Protein AF-A0A819PHI2-F1 (afdb_monomer_lite)

pLDDT: mean 83.71, std 15.56, range [40.06, 97.75]

Sequence (75 aa):
STSNTSYSCICQSNYVGDQCERANPCLSSPCLNQGICQGYWNTTSAWFICLCVGPFTGIKCETSLLNPCGGLCMN

Secondary structure (DSSP, 8-state):
------------TTEESTTS-EE-GGGG----TTPEEEEEE-SS-EEEEEEPPTTEESTTS-EESS--TTS----

Foldseek 3Di:
DPPPPQQADDEDPQADDSVSPHGFPCVVVQAPPPWDWDWDDDPPDIDIATHADPPFDDRRSPDHPVCVVPDDDDD

Structure (mmCIF, N/CA/C/O backbone):
data_AF-A0A819PHI2-F1
#
_entry.id   AF-A0A819PHI2-F1
#
loop_
_atom_site.group_PDB
_atom_site.id
_atom_site.type_symbol
_atom_site.label_atom_id
_atom_site.label_alt_id
_atom_site.label_comp_id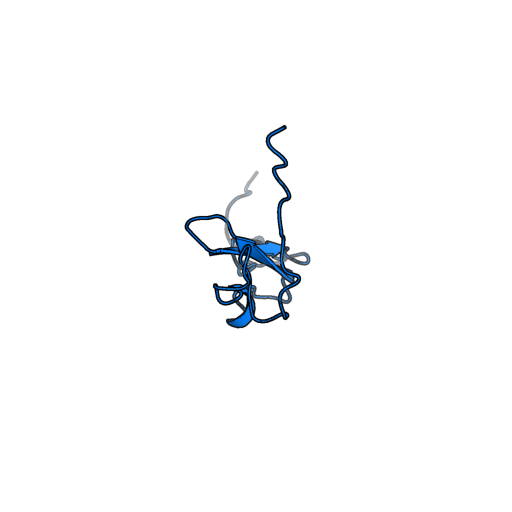
_atom_site.label_asym_id
_atom_site.label_entity_id
_atom_site.label_seq_id
_atom_site.pdbx_PDB_ins_code
_atom_site.Cartn_x
_atom_site.Cartn_y
_atom_site.Cartn_z
_atom_site.occupancy
_atom_site.B_iso_or_equiv
_atom_site.auth_seq_id
_atom_site.auth_comp_id
_atom_site.auth_asym_id
_atom_site.auth_atom_id
_atom_site.pdbx_PDB_model_num
ATOM 1 N N . SER A 1 1 ? 1.056 9.934 -36.281 1.00 40.06 1 SER A N 1
ATOM 2 C CA . SER A 1 1 ? 0.218 9.124 -35.381 1.00 40.06 1 SER A CA 1
ATOM 3 C C . SER A 1 1 ? 1.068 8.626 -34.231 1.00 40.06 1 SER A C 1
ATOM 5 O O . SER A 1 1 ? 1.796 7.659 -34.394 1.00 40.06 1 SER A O 1
ATOM 7 N N . THR A 1 2 ? 1.079 9.328 -33.101 1.00 47.34 2 THR A N 1
ATOM 8 C CA . THR A 1 2 ? 1.738 8.858 -31.876 1.00 47.34 2 THR A CA 1
ATOM 9 C C . THR A 1 2 ? 0.810 7.855 -31.202 1.00 47.34 2 THR A C 1
ATOM 11 O O . THR A 1 2 ? -0.020 8.215 -30.373 1.00 47.34 2 THR A O 1
ATOM 14 N N . SER A 1 3 ? 0.896 6.592 -31.620 1.00 51.91 3 SER A N 1
ATOM 15 C CA . SER A 1 3 ? 0.223 5.489 -30.936 1.00 51.91 3 SER A CA 1
ATOM 16 C C . SER A 1 3 ? 0.863 5.313 -29.563 1.00 51.91 3 SER A C 1
ATOM 18 O O . SER A 1 3 ? 1.876 4.635 -29.425 1.00 51.91 3 SER A O 1
ATOM 20 N N . ASN A 1 4 ? 0.293 5.954 -28.547 1.00 56.62 4 ASN A N 1
ATOM 21 C CA . ASN A 1 4 ? 0.601 5.663 -27.155 1.00 56.62 4 ASN A CA 1
ATOM 22 C C . ASN A 1 4 ? -0.130 4.365 -26.784 1.00 56.62 4 ASN A C 1
ATOM 24 O O . ASN A 1 4 ? -1.189 4.371 -26.164 1.00 56.62 4 ASN A O 1
ATOM 28 N N . THR A 1 5 ? 0.375 3.242 -27.292 1.00 55.94 5 THR A N 1
ATOM 29 C CA . THR A 1 5 ? -0.036 1.918 -26.836 1.00 55.94 5 THR A CA 1
ATOM 30 C C . THR A 1 5 ? 0.512 1.766 -25.425 1.00 55.94 5 THR A C 1
ATOM 32 O O . THR A 1 5 ? 1.690 1.444 -25.270 1.00 55.94 5 THR A O 1
ATOM 35 N N . SER A 1 6 ? -0.296 2.034 -24.396 1.00 62.81 6 SER A N 1
ATOM 36 C CA . SER A 1 6 ? 0.084 1.668 -23.033 1.00 62.81 6 SER A CA 1
ATOM 37 C C . SER A 1 6 ? 0.165 0.143 -22.982 1.00 62.81 6 SER A C 1
ATOM 39 O O . SER A 1 6 ? -0.849 -0.547 -22.873 1.00 62.81 6 SER A O 1
ATOM 41 N N . TYR A 1 7 ? 1.365 -0.395 -23.161 1.00 65.88 7 TYR A N 1
ATOM 42 C CA . TYR A 1 7 ? 1.638 -1.803 -22.946 1.00 65.88 7 TYR A CA 1
ATOM 43 C C . TYR A 1 7 ? 1.657 -2.010 -21.432 1.00 65.88 7 TYR A C 1
ATOM 45 O O . TYR A 1 7 ? 2.668 -1.756 -20.786 1.00 65.88 7 TYR A O 1
ATOM 53 N N . SER A 1 8 ? 0.509 -2.363 -20.856 1.00 66.81 8 SER A N 1
ATOM 54 C CA . SER A 1 8 ? 0.423 -2.759 -19.455 1.00 66.81 8 SER A CA 1
ATOM 55 C C . SER A 1 8 ? 0.575 -4.274 -19.361 1.00 66.81 8 SER A C 1
ATOM 57 O O . SER A 1 8 ? -0.195 -5.037 -19.948 1.00 66.81 8 SER A O 1
ATOM 59 N N . CYS A 1 9 ? 1.589 -4.725 -18.628 1.00 79.25 9 CYS A N 1
ATOM 60 C CA . CYS A 1 9 ? 1.723 -6.133 -18.285 1.00 79.25 9 CYS A CA 1
ATOM 61 C C . CYS A 1 9 ? 0.682 -6.525 -17.227 1.00 79.25 9 CYS A C 1
ATOM 63 O O . CYS A 1 9 ? 0.442 -5.792 -16.268 1.00 79.25 9 CYS A O 1
ATOM 65 N N . ILE A 1 10 ? 0.101 -7.722 -17.358 1.00 83.44 10 ILE A N 1
ATOM 66 C CA . ILE A 1 10 ? -0.632 -8.346 -16.251 1.00 83.44 10 ILE A CA 1
ATOM 67 C C . ILE A 1 10 ? 0.405 -8.975 -15.324 1.00 83.44 10 ILE A C 1
ATOM 69 O O . ILE A 1 10 ? 1.038 -9.973 -15.672 1.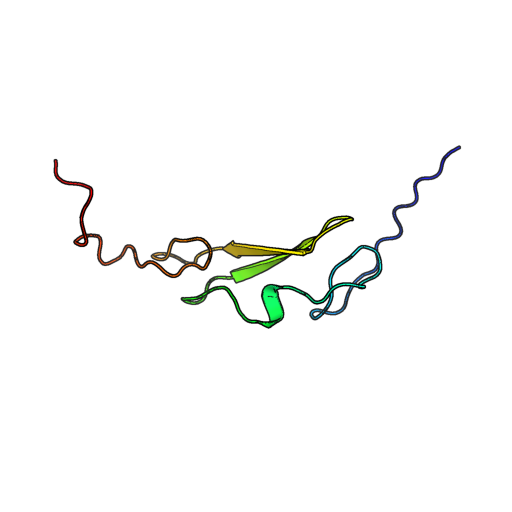00 83.44 10 ILE A O 1
ATOM 73 N N . CYS A 1 11 ? 0.590 -8.383 -14.149 1.00 86.50 11 CYS A N 1
ATOM 74 C CA . CYS A 1 11 ? 1.551 -8.870 -13.171 1.00 86.50 11 CYS A CA 1
ATOM 75 C C . CYS A 1 11 ? 1.012 -10.050 -12.366 1.00 86.50 11 CYS A C 1
ATOM 77 O O . CYS A 1 11 ? -0.178 -10.139 -12.062 1.00 86.50 11 CYS A O 1
ATOM 79 N N . GLN A 1 12 ? 1.918 -10.949 -11.975 1.00 86.94 12 GLN A N 1
ATOM 80 C CA . GLN A 1 12 ? 1.637 -11.909 -10.910 1.00 86.94 12 GLN A CA 1
ATOM 81 C C . GLN A 1 12 ? 1.344 -11.158 -9.609 1.00 86.94 12 GLN A C 1
ATOM 83 O O . GLN A 1 12 ? 1.857 -10.062 -9.396 1.00 86.94 12 GLN A O 1
ATOM 88 N N . SER A 1 13 ? 0.599 -11.784 -8.698 1.00 84.31 13 SER A N 1
ATOM 89 C CA . SER A 1 13 ? 0.139 -11.188 -7.434 1.00 84.31 13 SER A CA 1
ATOM 90 C C . SER A 1 13 ? 1.248 -10.542 -6.591 1.00 84.31 13 SER A C 1
ATOM 92 O O . SER A 1 13 ? 0.981 -9.660 -5.777 1.00 84.31 13 SER A O 1
ATOM 94 N N . ASN A 1 14 ? 2.493 -10.973 -6.792 1.00 91.69 14 ASN A N 1
ATOM 95 C CA . ASN A 1 14 ? 3.665 -10.549 -6.037 1.00 91.69 14 ASN A CA 1
ATOM 96 C C . ASN A 1 14 ? 4.348 -9.293 -6.601 1.00 91.69 14 ASN A C 1
ATOM 98 O O . ASN A 1 14 ? 5.250 -8.765 -5.953 1.00 91.69 14 ASN A O 1
ATOM 102 N N . TYR A 1 15 ? 3.939 -8.806 -7.774 1.00 92.62 15 TYR A N 1
ATOM 103 C CA . TYR A 1 15 ? 4.586 -7.691 -8.463 1.00 92.62 15 TYR A CA 1
ATOM 104 C C . TYR A 1 15 ? 3.584 -6.640 -8.944 1.00 92.62 15 TYR A C 1
ATOM 106 O O . TYR A 1 15 ? 2.406 -6.917 -9.153 1.00 92.62 15 TYR A O 1
ATOM 114 N N . VAL A 1 16 ? 4.082 -5.421 -9.107 1.00 90.69 16 VAL A N 1
ATOM 115 C CA . VAL A 1 16 ? 3.387 -4.228 -9.595 1.00 90.69 16 VAL A CA 1
ATOM 116 C C . VAL A 1 16 ? 4.339 -3.421 -10.486 1.00 90.69 16 VAL A C 1
ATOM 118 O O . VAL A 1 16 ? 5.544 -3.680 -10.492 1.00 90.69 16 VAL A O 1
ATOM 121 N N . GLY A 1 17 ? 3.830 -2.444 -11.233 1.00 89.00 17 GLY A N 1
ATOM 122 C CA . GLY A 1 17 ? 4.614 -1.698 -12.226 1.00 89.00 17 GLY A CA 1
ATOM 123 C C . GLY A 1 17 ? 4.105 -1.927 -13.645 1.00 89.00 17 GLY A C 1
ATOM 124 O O . GLY A 1 17 ? 3.412 -2.909 -13.906 1.00 89.00 17 GLY A O 1
ATOM 125 N N . ASP A 1 18 ? 4.466 -1.040 -14.570 1.00 88.00 18 ASP A N 1
ATOM 126 C CA . ASP A 1 18 ? 4.091 -1.187 -15.985 1.00 88.00 18 ASP A CA 1
ATOM 127 C C . ASP A 1 18 ? 4.731 -2.440 -16.607 1.00 88.00 18 ASP A C 1
ATOM 129 O O . ASP A 1 18 ? 4.164 -3.050 -17.516 1.00 88.00 18 ASP A O 1
ATOM 133 N N . GLN A 1 19 ? 5.884 -2.860 -16.072 1.00 88.62 19 GLN A N 1
ATOM 134 C CA . GLN A 1 19 ? 6.625 -4.056 -16.472 1.00 88.62 19 GLN A CA 1
ATOM 135 C C . GLN A 1 19 ? 6.760 -5.078 -15.332 1.00 88.62 19 GLN A C 1
ATOM 137 O O . GLN A 1 19 ? 7.583 -5.989 -15.420 1.00 88.62 19 GLN A O 1
ATOM 142 N N . CYS A 1 20 ? 5.952 -4.959 -14.273 1.00 90.31 20 CYS A N 1
ATOM 143 C CA . CYS A 1 20 ? 6.017 -5.827 -13.091 1.00 90.31 20 CYS A CA 1
ATOM 144 C C . CYS A 1 20 ? 7.377 -5.798 -12.374 1.00 90.31 20 CYS A C 1
ATOM 146 O O . CYS A 1 20 ? 7.812 -6.787 -11.787 1.00 90.31 20 CYS A O 1
ATOM 148 N N . GLU A 1 21 ? 8.064 -4.662 -12.431 1.00 90.56 21 GLU A N 1
ATOM 149 C CA . GLU A 1 21 ? 9.431 -4.497 -11.946 1.00 90.56 21 GLU A CA 1
ATOM 150 C C . GLU A 1 21 ? 9.530 -4.224 -10.436 1.00 90.56 21 GLU A C 1
ATOM 152 O O . GLU A 1 21 ? 10.621 -4.238 -9.864 1.00 90.56 21 GLU A O 1
ATOM 157 N N . ARG A 1 22 ? 8.399 -3.984 -9.763 1.00 90.38 22 ARG A N 1
ATOM 158 C CA . ARG A 1 22 ? 8.338 -3.631 -8.338 1.00 90.38 22 ARG A CA 1
ATOM 159 C C . ARG A 1 22 ? 7.629 -4.721 -7.554 1.00 90.38 22 ARG A C 1
ATOM 161 O O . ARG A 1 22 ? 6.631 -5.266 -8.007 1.00 90.38 22 ARG A O 1
ATOM 168 N N . ALA A 1 23 ? 8.100 -5.008 -6.345 1.00 93.25 23 ALA A N 1
ATOM 169 C CA . ALA A 1 23 ? 7.392 -5.917 -5.450 1.00 93.25 23 ALA A CA 1
ATOM 170 C C . ALA A 1 23 ? 6.049 -5.307 -5.019 1.00 93.25 23 ALA A C 1
ATOM 172 O O . ALA A 1 23 ? 5.973 -4.115 -4.711 1.00 93.25 23 ALA A O 1
ATOM 173 N N . ASN A 1 24 ? 4.999 -6.128 -4.969 1.00 93.75 24 ASN A N 1
ATOM 174 C CA . ASN A 1 24 ? 3.697 -5.697 -4.480 1.00 93.75 24 ASN A CA 1
ATOM 175 C C . ASN A 1 24 ? 3.817 -5.325 -2.988 1.00 93.75 24 ASN A C 1
ATOM 177 O O . ASN A 1 24 ? 4.141 -6.190 -2.168 1.00 93.75 24 ASN A O 1
ATOM 181 N N . PRO A 1 25 ? 3.527 -4.069 -2.602 1.00 95.00 25 PRO A N 1
ATOM 182 C CA . PRO A 1 25 ? 3.659 -3.620 -1.217 1.00 95.00 25 PRO A CA 1
ATOM 183 C C . PRO A 1 25 ? 2.704 -4.338 -0.249 1.00 95.00 25 PRO A C 1
ATOM 185 O O . PRO A 1 25 ? 2.919 -4.306 0.962 1.00 95.00 25 PRO A O 1
ATOM 188 N N . CYS A 1 26 ? 1.687 -5.036 -0.759 1.00 96.12 26 CYS A N 1
ATOM 189 C CA . CYS A 1 26 ? 0.795 -5.865 0.043 1.00 96.12 26 CYS A CA 1
ATOM 190 C C . CYS A 1 26 ? 1.402 -7.196 0.505 1.00 96.12 26 CYS A C 1
ATOM 192 O O . CYS A 1 26 ? 0.841 -7.813 1.408 1.00 96.12 26 CYS A O 1
ATOM 194 N N . LEU A 1 27 ? 2.540 -7.639 -0.046 1.00 95.00 27 LEU A N 1
ATOM 195 C CA . LEU A 1 27 ? 3.172 -8.908 0.351 1.00 95.00 27 LEU A CA 1
ATOM 196 C C . LEU A 1 27 ? 3.568 -8.945 1.827 1.00 95.00 27 LEU A C 1
ATOM 198 O O . LEU A 1 27 ? 3.457 -9.983 2.474 1.00 95.00 27 LEU A O 1
ATOM 202 N N . SER A 1 28 ? 3.961 -7.801 2.382 1.00 94.31 28 SER A N 1
ATOM 203 C CA . SER A 1 28 ? 4.296 -7.675 3.803 1.00 94.31 28 SER A CA 1
ATOM 204 C C . SER A 1 28 ? 3.067 -7.672 4.719 1.00 94.31 28 SER A C 1
ATOM 206 O O . SER A 1 28 ? 3.218 -7.460 5.918 1.00 94.31 28 SER A O 1
ATOM 208 N N . SER A 1 29 ? 1.860 -7.866 4.171 1.00 94.62 29 SER A N 1
ATOM 209 C CA . SER A 1 29 ? 0.580 -7.822 4.890 1.00 94.62 29 SER A CA 1
ATOM 210 C C . SER A 1 29 ? 0.447 -6.585 5.795 1.00 94.62 29 SER A C 1
ATOM 212 O O . SER A 1 29 ? 0.281 -6.715 7.007 1.00 94.62 29 SER A O 1
ATOM 214 N N . PRO A 1 30 ? 0.552 -5.360 5.239 1.00 96.31 30 PRO A N 1
ATOM 215 C CA . PRO A 1 30 ? 0.609 -4.146 6.049 1.00 96.31 30 PRO A CA 1
ATOM 216 C C . PRO A 1 30 ? -0.730 -3.773 6.701 1.00 96.31 30 PRO A C 1
ATOM 218 O O . PRO A 1 30 ? -0.724 -3.014 7.668 1.00 96.31 30 PRO A O 1
ATOM 221 N N . CYS A 1 31 ? -1.855 -4.266 6.175 1.00 97.50 31 CYS A N 1
ATOM 222 C CA . CYS A 1 31 ? -3.190 -3.991 6.698 1.00 97.50 31 CYS A CA 1
ATOM 223 C C . CYS A 1 31 ? -3.527 -4.945 7.846 1.00 97.50 31 CYS A C 1
ATOM 225 O O . CYS A 1 31 ? -3.510 -6.164 7.683 1.00 97.50 31 CYS A O 1
ATOM 227 N N . LEU A 1 32 ? -3.850 -4.382 9.004 1.00 95.56 32 LEU A N 1
ATOM 228 C CA . LEU A 1 32 ? -4.248 -5.098 10.207 1.00 95.56 32 LEU A CA 1
ATOM 229 C C . LEU A 1 32 ? -5.762 -5.329 10.233 1.00 95.56 32 LEU A C 1
ATOM 231 O O . LEU A 1 32 ? -6.505 -4.824 9.392 1.00 95.56 32 LEU A O 1
ATOM 235 N N . ASN A 1 33 ? -6.216 -6.112 11.214 1.00 94.50 33 ASN A N 1
ATOM 236 C CA . ASN A 1 33 ? -7.636 -6.311 11.517 1.00 94.50 33 ASN A CA 1
ATOM 237 C C . ASN A 1 33 ? -8.494 -6.714 10.302 1.00 94.5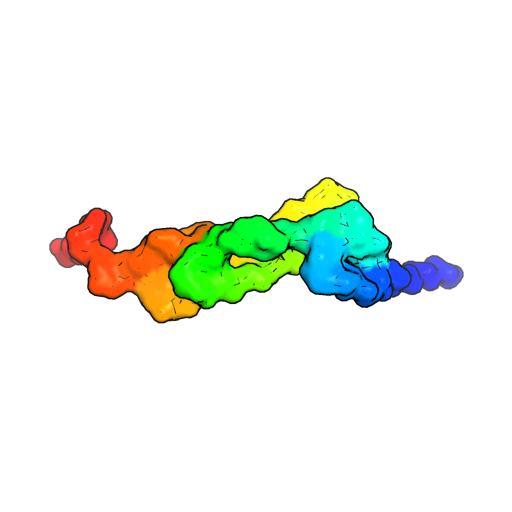0 33 ASN A C 1
ATOM 239 O O . ASN A 1 33 ? -9.613 -6.238 10.134 1.00 94.50 33 ASN A O 1
ATOM 243 N N . GLN A 1 34 ? -7.965 -7.613 9.463 1.00 93.94 34 GLN A N 1
ATOM 244 C CA . GLN A 1 34 ? -8.629 -8.106 8.246 1.00 93.94 34 GLN A CA 1
ATOM 245 C C . GLN A 1 34 ? -8.886 -7.013 7.190 1.00 93.94 34 GLN A C 1
ATOM 247 O O . GLN A 1 34 ? -9.737 -7.180 6.317 1.00 93.94 34 GLN A O 1
ATOM 252 N N . GLY A 1 35 ? -8.145 -5.901 7.242 1.00 95.62 35 GLY A N 1
ATOM 253 C CA . GLY A 1 35 ? -8.168 -4.882 6.199 1.00 95.62 35 GLY A CA 1
ATOM 254 C C . GLY A 1 35 ? -7.720 -5.443 4.847 1.00 95.62 35 GLY A C 1
ATOM 255 O O . GLY A 1 35 ? -6.766 -6.218 4.759 1.00 95.62 35 GLY A O 1
ATOM 256 N N . ILE A 1 36 ? -8.402 -5.034 3.779 1.00 96.12 36 ILE A N 1
ATOM 257 C CA . ILE A 1 36 ? -8.085 -5.462 2.415 1.00 96.12 36 ILE A CA 1
ATOM 258 C C . ILE A 1 36 ? -6.962 -4.571 1.888 1.00 96.12 36 ILE A C 1
ATOM 260 O O . ILE A 1 36 ? -7.129 -3.356 1.778 1.00 96.12 36 ILE A O 1
ATOM 264 N N . CYS A 1 37 ? -5.820 -5.169 1.554 1.00 96.44 37 CYS A N 1
ATOM 265 C CA . CYS A 1 37 ? -4.693 -4.442 0.981 1.00 96.44 37 CYS A CA 1
ATOM 266 C C . CYS A 1 37 ? -4.829 -4.301 -0.536 1.00 96.44 37 CYS A C 1
ATOM 268 O O . CYS A 1 37 ? -5.050 -5.286 -1.241 1.00 96.44 37 CYS A O 1
ATOM 270 N N . GLN A 1 38 ? -4.628 -3.085 -1.037 1.00 94.81 38 GLN A N 1
ATOM 271 C CA . GLN A 1 38 ? -4.543 -2.783 -2.461 1.00 94.81 38 GLN A CA 1
ATOM 272 C C . GLN A 1 38 ? -3.196 -2.132 -2.774 1.00 94.81 38 GLN A C 1
ATOM 274 O O . GLN A 1 38 ? -2.858 -1.083 -2.223 1.00 94.81 38 GLN A O 1
ATOM 279 N N . GLY A 1 39 ? -2.416 -2.775 -3.644 1.00 92.69 39 GLY A N 1
ATOM 280 C CA . GLY A 1 39 ? -1.130 -2.268 -4.113 1.00 92.69 39 GLY A CA 1
ATOM 281 C C . GLY A 1 39 ? -1.311 -1.323 -5.297 1.00 92.69 39 GLY A C 1
ATOM 282 O O . GLY A 1 39 ? -2.049 -1.624 -6.230 1.00 92.69 39 GLY A O 1
ATOM 283 N N . TYR A 1 40 ? -0.607 -0.199 -5.260 1.00 91.94 40 TYR A N 1
ATOM 284 C CA . TYR A 1 40 ? -0.598 0.836 -6.285 1.00 91.94 40 TYR A CA 1
ATOM 285 C C . TYR A 1 40 ? 0.833 1.193 -6.666 1.00 91.94 40 TYR A C 1
ATOM 287 O O . TYR A 1 40 ? 1.782 0.983 -5.905 1.00 91.94 40 TYR A O 1
ATOM 295 N N . TRP A 1 41 ? 0.988 1.740 -7.864 1.00 93.75 41 TRP A N 1
ATOM 296 C CA . TRP A 1 41 ? 2.279 2.151 -8.380 1.00 93.75 41 TRP A CA 1
ATOM 297 C C . TRP A 1 41 ? 2.143 3.309 -9.358 1.00 93.75 41 TRP A C 1
ATOM 299 O O . TRP A 1 41 ? 1.086 3.561 -9.936 1.00 93.75 41 TRP A O 1
ATOM 309 N N . ASN A 1 42 ? 3.25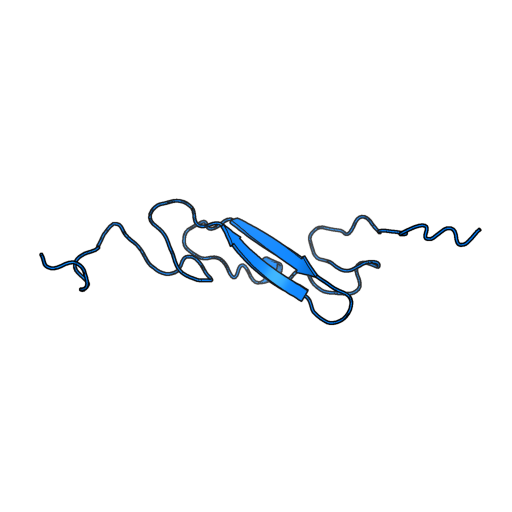5 4.007 -9.534 1.00 90.56 42 ASN A N 1
ATOM 310 C CA . ASN A 1 42 ? 3.488 4.934 -10.624 1.00 90.56 42 ASN A CA 1
ATOM 311 C C . ASN A 1 42 ? 4.921 4.744 -11.141 1.00 90.56 42 ASN A C 1
ATOM 313 O O . ASN A 1 42 ? 5.636 3.824 -10.736 1.00 90.56 42 ASN A O 1
ATOM 317 N N . THR A 1 43 ? 5.356 5.647 -12.014 1.00 86.06 43 THR A N 1
ATOM 318 C CA . THR A 1 43 ? 6.687 5.627 -12.630 1.00 86.06 43 THR A CA 1
ATOM 319 C C . THR A 1 43 ? 7.848 5.711 -11.635 1.00 86.06 43 THR A C 1
ATOM 321 O O . THR A 1 43 ? 8.951 5.286 -11.972 1.00 86.06 43 THR A O 1
ATOM 324 N N . THR A 1 44 ? 7.635 6.197 -10.407 1.00 88.12 44 THR A N 1
ATOM 325 C CA . THR A 1 44 ? 8.707 6.448 -9.428 1.00 88.12 44 THR A CA 1
ATOM 326 C C . THR A 1 44 ? 8.607 5.560 -8.188 1.00 88.12 44 THR A C 1
ATOM 328 O O . THR A 1 44 ? 9.631 5.049 -7.736 1.00 88.12 44 THR A O 1
ATOM 331 N N . SER A 1 45 ? 7.405 5.259 -7.687 1.00 91.69 45 SER A N 1
ATOM 332 C CA . SER A 1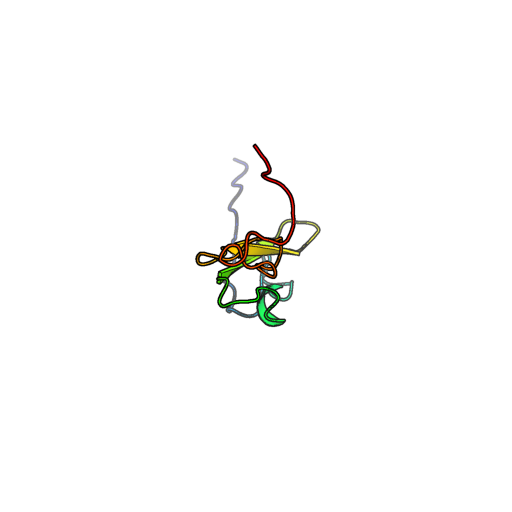 45 ? 7.194 4.554 -6.412 1.00 91.69 45 SER A CA 1
ATOM 333 C C . SER A 1 45 ? 6.032 3.554 -6.457 1.00 91.69 45 SER A C 1
ATOM 335 O O . SER A 1 45 ? 5.106 3.693 -7.252 1.00 91.69 45 SER A O 1
ATOM 337 N N . ALA A 1 46 ? 6.070 2.561 -5.562 1.00 93.12 46 ALA A N 1
ATOM 338 C CA . ALA A 1 46 ? 4.933 1.699 -5.233 1.00 93.12 46 ALA A CA 1
ATOM 339 C C . ALA A 1 46 ? 4.470 1.979 -3.796 1.00 93.12 46 ALA A C 1
ATOM 341 O O . ALA A 1 46 ? 5.295 2.227 -2.916 1.00 93.12 46 ALA A O 1
ATOM 342 N N . TRP A 1 47 ? 3.162 1.953 -3.559 1.00 95.19 47 TRP A N 1
ATOM 343 C CA . TRP A 1 47 ? 2.545 2.176 -2.250 1.00 95.19 47 TRP A CA 1
ATOM 344 C C . TRP A 1 47 ? 1.299 1.307 -2.096 1.00 95.19 47 TRP A C 1
ATOM 346 O O . TRP A 1 47 ? 0.825 0.709 -3.057 1.00 95.19 47 TRP A O 1
ATOM 356 N N . PHE A 1 48 ? 0.765 1.212 -0.883 1.00 95.81 48 PHE A N 1
ATOM 357 C CA . PHE A 1 48 ? -0.450 0.448 -0.612 1.00 95.81 48 PHE A CA 1
ATOM 358 C C . PHE A 1 48 ? -1.530 1.335 0.001 1.00 95.81 48 PHE A C 1
ATOM 360 O O . PHE A 1 48 ? -1.238 2.374 0.595 1.00 95.81 48 PHE A O 1
ATOM 367 N N . ILE A 1 49 ? -2.776 0.892 -0.130 1.00 96.56 49 ILE A N 1
ATOM 368 C CA . ILE A 1 49 ? -3.935 1.425 0.581 1.00 96.56 49 ILE A CA 1
ATOM 369 C C . ILE A 1 49 ? -4.610 0.259 1.302 1.00 96.56 49 ILE A C 1
ATOM 371 O O . ILE A 1 49 ? -4.738 -0.830 0.739 1.00 96.56 49 ILE A O 1
ATOM 375 N N . CYS A 1 50 ? -5.032 0.485 2.545 1.00 97.75 50 CYS A N 1
ATOM 376 C CA . CYS A 1 50 ? -5.830 -0.470 3.304 1.00 97.75 50 CYS A CA 1
ATOM 377 C C . CYS A 1 50 ? -7.297 -0.047 3.304 1.00 97.75 50 CYS A C 1
ATOM 379 O O . CYS A 1 50 ? -7.636 1.037 3.777 1.00 97.75 50 CYS A O 1
ATOM 381 N N . LEU A 1 51 ? -8.175 -0.914 2.802 1.00 96.62 51 LEU A N 1
ATOM 382 C CA . LEU A 1 51 ? -9.615 -0.770 2.974 1.00 96.62 51 LEU A CA 1
ATOM 383 C C . LEU A 1 51 ? -10.010 -1.454 4.279 1.00 96.62 51 LEU A C 1
ATOM 385 O O . LEU A 1 51 ? -9.969 -2.683 4.392 1.00 96.62 51 LEU A O 1
ATOM 389 N N . CYS A 1 52 ? -10.361 -0.651 5.276 1.00 94.81 52 CYS A N 1
ATOM 390 C CA . CYS A 1 52 ? -10.703 -1.167 6.590 1.00 94.81 52 CYS A CA 1
ATOM 391 C C . CYS A 1 52 ? -12.101 -1.776 6.594 1.00 94.81 52 CYS A C 1
ATOM 393 O O . CYS A 1 52 ? -13.082 -1.135 6.219 1.00 94.81 52 CYS A O 1
ATOM 395 N N . VAL A 1 53 ? -12.185 -3.022 7.056 1.00 92.50 53 VAL A N 1
ATOM 396 C CA . VAL A 1 53 ? -13.460 -3.653 7.389 1.00 92.50 53 VAL A CA 1
ATOM 397 C C . VAL A 1 53 ? -13.910 -3.069 8.731 1.00 92.50 53 VAL A C 1
ATOM 399 O O . VAL A 1 53 ? -13.101 -2.922 9.646 1.00 92.50 53 VAL A O 1
ATOM 402 N N . GLY A 1 54 ? -15.173 -2.653 8.853 1.00 85.25 54 GLY A N 1
ATOM 403 C CA . GLY A 1 54 ? -15.672 -2.050 10.093 1.00 85.25 54 GLY A CA 1
ATOM 404 C C . GLY A 1 54 ? -15.492 -2.997 11.288 1.00 85.25 54 GLY A C 1
ATOM 405 O O . GLY A 1 54 ? -15.621 -4.210 11.113 1.00 85.25 54 GLY A O 1
ATOM 406 N N . PRO A 1 55 ? -15.206 -2.497 12.503 1.00 88.69 55 PRO A N 1
ATOM 407 C CA . PRO A 1 55 ? -15.136 -1.106 12.974 1.00 88.69 55 PRO A CA 1
ATOM 408 C C . PRO A 1 55 ? -13.701 -0.532 13.010 1.00 88.69 55 PRO A C 1
ATOM 410 O O . PRO A 1 55 ? -13.345 0.135 13.978 1.00 88.69 55 PRO A O 1
ATOM 413 N N . PHE A 1 56 ? -12.836 -0.828 12.040 1.00 91.25 56 PHE A N 1
ATOM 414 C CA . PHE A 1 56 ? -11.427 -0.415 12.107 1.00 91.25 56 PHE A CA 1
ATOM 415 C C . PHE A 1 56 ? -11.120 0.844 11.277 1.00 91.25 56 PHE A C 1
ATOM 417 O O . PHE A 1 56 ? -11.779 1.118 10.277 1.00 91.25 56 PHE A O 1
ATOM 424 N N . THR A 1 57 ? -10.116 1.617 11.696 1.00 91.62 57 THR A N 1
ATOM 425 C CA . THR A 1 57 ? -9.621 2.832 11.026 1.00 91.62 57 THR A CA 1
ATOM 426 C C . THR A 1 57 ? -8.099 2.968 11.169 1.00 91.62 57 THR A C 1
ATOM 428 O O . THR A 1 57 ? -7.465 2.179 11.868 1.00 91.62 57 THR A O 1
ATOM 431 N N . GLY A 1 58 ? -7.508 3.972 10.520 1.00 92.56 58 GLY A N 1
ATOM 432 C CA . GLY A 1 58 ? -6.060 4.190 10.433 1.00 92.56 58 GLY A CA 1
ATOM 433 C C . GLY A 1 58 ? -5.482 3.761 9.083 1.00 92.56 58 GLY A C 1
ATOM 434 O O . GLY A 1 58 ? -6.149 3.092 8.294 1.00 92.56 58 GLY A O 1
ATOM 435 N N . ILE A 1 59 ? -4.234 4.152 8.801 1.00 95.00 59 ILE A N 1
ATOM 436 C CA . ILE A 1 59 ? -3.566 3.865 7.511 1.00 95.00 59 ILE A CA 1
ATOM 437 C C . ILE A 1 59 ? -3.425 2.355 7.292 1.00 95.00 59 ILE A C 1
ATOM 439 O O . ILE A 1 59 ? -3.439 1.879 6.158 1.00 95.00 59 ILE A O 1
ATOM 443 N N . LYS A 1 60 ? -3.297 1.602 8.384 1.00 96.19 60 LYS A N 1
ATOM 444 C CA . LYS A 1 60 ? -3.165 0.150 8.410 1.00 96.19 60 LYS A CA 1
ATOM 445 C C . LYS A 1 60 ? -4.367 -0.516 9.071 1.00 96.19 60 LYS A C 1
ATOM 447 O O . LYS A 1 60 ? -4.273 -1.689 9.411 1.00 96.19 60 LYS A O 1
ATOM 452 N N . CYS A 1 61 ? -5.486 0.185 9.253 1.00 95.94 61 CYS A N 1
ATOM 453 C CA . CYS A 1 61 ? -6.653 -0.326 9.977 1.00 95.94 61 CYS A CA 1
ATOM 454 C C . CYS A 1 61 ? -6.327 -0.782 11.410 1.00 95.94 61 CYS A C 1
ATOM 456 O O . CYS A 1 61 ? -6.907 -1.737 11.918 1.00 95.94 61 CYS A O 1
ATOM 458 N N . GLU A 1 62 ? -5.361 -0.132 12.054 1.00 94.25 62 GLU A N 1
ATOM 459 C CA . GLU A 1 62 ? -4.820 -0.483 13.366 1.00 94.25 62 GLU A CA 1
ATOM 460 C C . GLU A 1 62 ? -5.727 -0.083 14.540 1.00 94.25 62 GLU A C 1
ATOM 462 O O . GLU A 1 62 ? -5.621 -0.65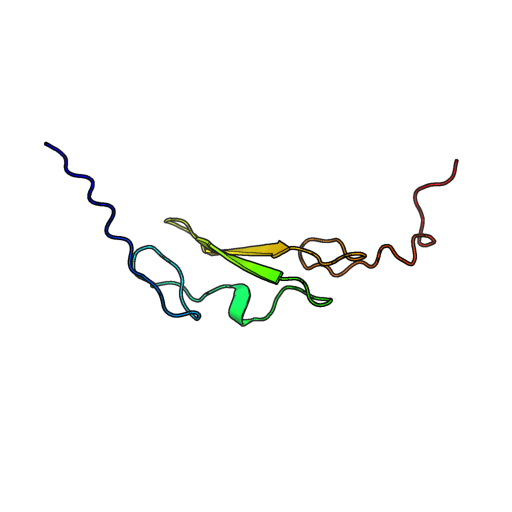4 15.625 1.00 94.25 62 GLU A O 1
ATOM 467 N N . THR A 1 63 ? -6.640 0.864 14.328 1.00 90.19 63 THR A N 1
ATOM 468 C CA . THR A 1 63 ? -7.452 1.476 15.385 1.00 90.19 63 THR A CA 1
ATOM 469 C C . THR A 1 63 ? -8.867 0.913 15.377 1.00 90.19 63 THR A C 1
ATOM 471 O O . THR A 1 63 ? -9.540 0.954 14.353 1.00 90.19 63 THR A O 1
ATOM 474 N N . SER A 1 64 ? -9.357 0.427 16.522 1.00 88.44 64 SER A N 1
ATOM 475 C CA . SER A 1 64 ? -10.741 -0.045 16.681 1.00 88.44 64 SER A CA 1
ATOM 476 C C . SER A 1 64 ? -11.678 1.074 17.140 1.00 88.44 64 SER A C 1
ATOM 478 O O . SER A 1 64 ? -11.409 1.744 18.134 1.00 88.44 64 SER A O 1
ATOM 480 N N . LEU A 1 65 ? -12.811 1.228 16.453 1.00 80.19 65 LEU A N 1
ATOM 481 C CA . LEU A 1 65 ? -13.878 2.185 16.765 1.00 80.19 65 LEU A CA 1
ATOM 482 C C . LEU A 1 65 ? -14.970 1.605 17.675 1.00 80.19 65 LEU A C 1
ATOM 484 O O . LEU A 1 65 ? -15.803 2.361 18.161 1.00 80.19 65 LEU A O 1
ATOM 488 N N . LEU A 1 66 ? -14.971 0.291 17.949 1.00 72.56 66 LEU A N 1
ATOM 489 C CA . LEU A 1 66 ? -15.895 -0.320 18.925 1.00 72.56 66 LEU A CA 1
ATOM 490 C C . LEU A 1 66 ? -15.507 -0.029 20.382 1.00 72.56 66 LEU A C 1
ATOM 492 O O . LEU A 1 66 ? -16.215 -0.436 21.299 1.00 72.56 66 LEU A O 1
ATOM 496 N N . ASN A 1 67 ? -14.419 0.713 20.603 1.00 62.75 67 ASN A N 1
ATOM 497 C CA . ASN A 1 67 ? -14.086 1.273 21.905 1.00 62.75 67 ASN A CA 1
ATOM 498 C C . ASN A 1 67 ? -13.787 2.783 21.783 1.00 62.75 67 ASN A C 1
ATOM 500 O O . ASN A 1 67 ? -12.637 3.203 21.895 1.00 62.75 67 ASN A O 1
ATOM 504 N N . PRO A 1 68 ? -14.811 3.619 21.520 1.00 57.94 68 PRO A N 1
ATOM 505 C CA . PRO A 1 68 ? -14.648 5.065 21.356 1.00 57.94 68 PRO A CA 1
ATOM 506 C C . PRO A 1 68 ? -14.322 5.791 22.676 1.00 57.94 68 PRO A C 1
ATOM 508 O O . PRO A 1 68 ? -14.018 6.984 22.668 1.00 57.94 68 PRO A O 1
ATOM 511 N N . CYS A 1 69 ? -14.310 5.089 23.816 1.00 60.59 69 CYS A N 1
ATOM 512 C CA . CYS A 1 69 ? -13.933 5.628 25.128 1.00 60.59 69 CYS A CA 1
ATOM 513 C C . CYS A 1 69 ? -12.407 5.713 25.332 1.00 60.59 69 CYS A C 1
ATOM 515 O O . CYS A 1 69 ? -11.888 5.406 26.401 1.00 60.59 69 CYS A O 1
ATOM 517 N N . GLY A 1 70 ? -11.706 6.164 24.291 1.00 57.16 70 GLY A N 1
ATOM 518 C CA . GLY A 1 70 ? -10.317 6.625 24.320 1.00 57.16 70 GLY A CA 1
ATOM 519 C C . GLY A 1 70 ? -10.163 8.123 24.026 1.00 57.16 70 GLY A C 1
ATOM 520 O O . GLY A 1 70 ? -9.048 8.571 23.796 1.00 57.16 70 GLY A O 1
ATOM 521 N N . GLY A 1 71 ? -11.265 8.887 24.044 1.00 59.75 71 GLY A N 1
ATOM 522 C CA . GLY A 1 71 ? -11.259 10.348 24.146 1.00 59.75 71 GLY A CA 1
ATOM 523 C C . GLY A 1 71 ? -11.229 11.104 22.820 1.00 59.75 71 GLY A C 1
ATOM 524 O O . GLY A 1 71 ? -10.156 11.380 22.307 1.00 59.75 71 GLY A O 1
ATOM 525 N N . LEU A 1 72 ? -12.409 11.491 22.318 1.00 56.97 72 LEU A N 1
ATOM 526 C CA . LEU A 1 72 ? -12.713 12.789 21.675 1.00 56.97 72 LEU A CA 1
ATOM 527 C C . LEU A 1 72 ? -14.093 12.733 21.000 1.00 56.97 72 LEU A C 1
ATOM 529 O O . LEU A 1 72 ? -14.219 12.773 19.784 1.00 56.97 72 LEU A O 1
ATOM 533 N N . CYS A 1 73 ? -15.132 12.629 21.823 1.00 59.59 73 CYS A N 1
ATOM 534 C CA . CYS A 1 73 ? -16.466 13.180 21.568 1.00 59.59 73 CYS A CA 1
ATOM 535 C C . CYS A 1 73 ? -17.153 13.281 22.936 1.00 59.59 73 CYS A C 1
ATOM 537 O O . CYS A 1 73 ? -17.925 12.410 23.326 1.00 59.59 73 CYS A O 1
ATOM 539 N N . MET A 1 74 ? -16.781 14.303 23.708 1.00 50.34 74 MET A N 1
ATOM 540 C CA . MET A 1 74 ? -17.561 14.747 24.863 1.00 50.34 74 MET A CA 1
ATOM 541 C C . MET A 1 74 ? -18.422 15.909 24.369 1.00 50.34 74 MET A C 1
ATOM 543 O O . MET A 1 74 ? -17.894 16.816 23.725 1.00 50.34 74 MET A O 1
ATOM 547 N N . ASN A 1 75 ? -19.726 15.792 24.610 1.00 51.38 75 ASN A N 1
ATOM 548 C CA . ASN A 1 75 ? -20.773 16.760 24.284 1.00 51.38 75 ASN A CA 1
ATOM 549 C C . ASN A 1 75 ? -20.487 18.159 24.838 1.00 51.38 75 ASN A C 1
ATOM 551 O O . ASN A 1 75 ? -20.187 18.240 26.051 1.00 51.38 75 ASN A O 1
#

Radius of gyration: 17.73 Å; chains: 1; bounding box: 30×29×60 Å